Protein AF-A0A127T262-F1 (afdb_monomer)

Radius of gyration: 15.46 Å; Cα contacts (8 Å, |Δi|>4): 126; chains: 1; bounding box: 34×27×36 Å

pLDDT: mean 92.09, std 7.57, range [58.72, 98.25]

Mean predicted aligned error: 4.13 Å

Foldseek 3Di:
DQQVVLQVCLVVLLVPVLNVPCSPVLSVLSSLLSVLCVVVLVVQCVVVVDNVSSVVVVVVLVVCQCVFVVPDDDDHSQDIGCSHPVVSVVSVVVVVVVQCCCVPPVVVNVVPDDPPPD

Structure (mmCIF, N/CA/C/O backbone):
data_AF-A0A127T262-F1
#
_entry.id   AF-A0A127T262-F1
#
loop_
_atom_site.group_PDB
_atom_site.id
_atom_site.type_symbol
_atom_site.label_atom_id
_atom_site.label_alt_id
_atom_site.label_comp_id
_atom_site.label_asym_id
_atom_site.label_entity_id
_atom_site.label_seq_id
_atom_site.pdbx_PDB_ins_code
_atom_site.Cartn_x
_atom_site.Cartn_y
_atom_site.Cartn_z
_atom_site.occupancy
_atom_site.B_iso_or_equiv
_atom_site.auth_seq_id
_atom_site.auth_comp_id
_atom_site.auth_asym_id
_atom_site.auth_atom_id
_atom_site.pdbx_PDB_model_num
ATOM 1 N N . THR A 1 1 ? -7.237 9.835 2.468 1.00 82.94 1 THR A N 1
ATOM 2 C CA . THR A 1 1 ? -5.776 9.860 2.729 1.00 82.94 1 THR A CA 1
ATOM 3 C C . THR A 1 1 ? -4.969 9.166 1.643 1.00 82.94 1 THR A C 1
ATOM 5 O O . THR A 1 1 ? -4.088 9.816 1.097 1.00 82.94 1 THR A O 1
ATOM 8 N N . GLY A 1 2 ? -5.282 7.921 1.258 1.00 93.75 2 GLY A N 1
ATOM 9 C CA . GLY A 1 2 ? -4.466 7.156 0.296 1.00 93.75 2 GLY A CA 1
ATOM 10 C C . GLY A 1 2 ? -4.200 7.816 -1.059 1.00 93.75 2 GLY A C 1
ATOM 11 O O . GLY A 1 2 ? -3.066 7.804 -1.515 1.00 93.75 2 GLY A O 1
ATOM 12 N N . PHE A 1 3 ? -5.195 8.467 -1.668 1.00 96.81 3 PHE A N 1
ATOM 13 C CA . PHE A 1 3 ? -5.012 9.162 -2.951 1.00 96.81 3 PHE A CA 1
ATOM 14 C C . PHE A 1 3 ? -3.956 10.280 -2.886 1.00 96.81 3 PHE A C 1
ATOM 16 O O . PHE A 1 3 ? -3.056 10.334 -3.717 1.00 96.81 3 PHE A O 1
ATOM 23 N N . ILE A 1 4 ? -4.031 11.137 -1.860 1.00 97.06 4 ILE A N 1
ATOM 24 C CA . ILE A 1 4 ? -3.078 12.242 -1.657 1.00 97.06 4 ILE A CA 1
ATOM 25 C C . ILE A 1 4 ? -1.671 11.686 -1.423 1.00 97.06 4 ILE A C 1
ATOM 27 O O . ILE A 1 4 ? -0.704 12.187 -1.990 1.00 97.06 4 ILE A O 1
ATOM 31 N N . TRP A 1 5 ? -1.560 10.622 -0.624 1.00 96.00 5 TRP A N 1
ATOM 32 C CA . TRP A 1 5 ? -0.284 9.952 -0.388 1.00 96.00 5 TRP A CA 1
ATOM 33 C C . TRP A 1 5 ? 0.286 9.333 -1.671 1.00 96.00 5 TRP A C 1
ATOM 35 O O . TRP A 1 5 ? 1.476 9.456 -1.939 1.00 96.00 5 TRP A O 1
ATOM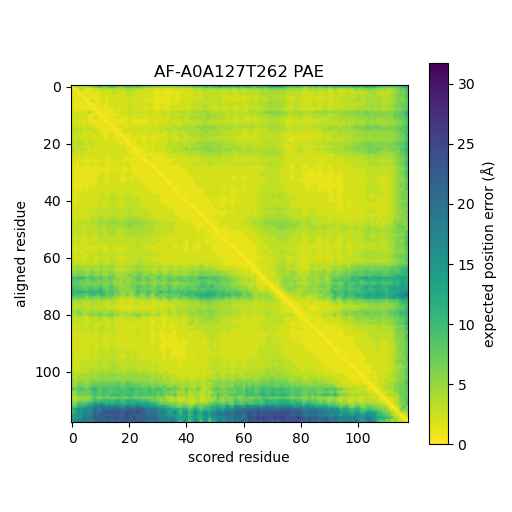 45 N N . GLY A 1 6 ? -0.565 8.751 -2.512 1.00 95.50 6 GLY A N 1
ATOM 46 C CA . GLY A 1 6 ? -0.204 8.266 -3.841 1.00 95.50 6 GLY A CA 1
ATOM 47 C C . GLY A 1 6 ? 0.409 9.348 -4.724 1.00 95.50 6 GLY A C 1
ATOM 48 O O . GLY A 1 6 ? 1.533 9.201 -5.199 1.00 95.50 6 GLY A O 1
ATOM 49 N N . LEU A 1 7 ? -0.294 10.475 -4.863 1.00 96.19 7 LEU A N 1
ATOM 50 C CA . LEU A 1 7 ? 0.179 11.617 -5.648 1.00 96.19 7 LEU A CA 1
ATOM 51 C C . LEU A 1 7 ? 1.472 12.227 -5.101 1.00 96.19 7 LEU A C 1
ATOM 53 O O . LEU A 1 7 ? 2.290 12.700 -5.883 1.00 96.19 7 LEU A O 1
ATOM 57 N N . TRP A 1 8 ? 1.699 12.188 -3.786 1.00 97.44 8 TRP A N 1
ATOM 58 C CA . TRP A 1 8 ? 2.945 12.674 -3.186 1.00 97.44 8 TRP A CA 1
ATOM 59 C C . TRP A 1 8 ? 4.188 11.939 -3.718 1.00 97.44 8 TRP A C 1
ATOM 61 O O . TRP A 1 8 ? 5.255 12.540 -3.823 1.00 97.44 8 TRP A O 1
ATOM 71 N N . HIS A 1 9 ? 4.057 10.676 -4.133 1.00 95.75 9 HIS A N 1
ATOM 72 C CA . HIS A 1 9 ? 5.175 9.920 -4.704 1.00 95.75 9 HIS A CA 1
ATOM 73 C C . HIS A 1 9 ? 5.527 10.331 -6.137 1.00 95.75 9 HIS A C 1
ATOM 75 O O . HIS A 1 9 ? 6.607 9.974 -6.605 1.00 95.75 9 HIS A O 1
ATOM 81 N N . PHE A 1 10 ? 4.658 11.075 -6.831 1.00 95.25 10 PHE A N 1
ATOM 82 C CA . PHE A 1 10 ? 4.798 11.423 -8.249 1.00 95.25 10 PHE A CA 1
ATOM 83 C C . PHE A 1 10 ? 6.225 11.822 -8.672 1.00 95.25 10 PHE A C 1
ATOM 85 O O . PHE A 1 10 ? 6.725 11.213 -9.620 1.00 95.25 10 PHE A O 1
ATOM 92 N N . PRO A 1 11 ? 6.935 12.744 -7.982 1.00 96.19 11 PRO A N 1
ATOM 93 C CA . PRO A 1 11 ? 8.279 13.144 -8.399 1.00 96.19 11 PRO A CA 1
ATOM 94 C C . PRO A 1 11 ? 9.287 11.990 -8.368 1.00 96.19 11 PRO A C 1
ATOM 96 O O . PRO A 1 11 ? 10.095 11.852 -9.282 1.00 96.19 11 PRO A O 1
ATOM 99 N N . LEU A 1 12 ? 9.221 11.143 -7.335 1.00 96.38 12 LEU A N 1
ATOM 100 C CA . LEU A 1 12 ? 10.120 9.998 -7.179 1.00 96.38 12 LEU A CA 1
ATOM 101 C C . LEU A 1 12 ? 9.814 8.902 -8.201 1.00 96.38 12 LEU A C 1
ATOM 103 O O . LEU A 1 12 ? 10.730 8.302 -8.759 1.00 96.38 12 LEU A O 1
ATOM 107 N N . ILE A 1 13 ? 8.534 8.652 -8.476 1.00 96.62 13 ILE A N 1
ATOM 108 C CA . ILE A 1 13 ? 8.146 7.652 -9.472 1.00 96.62 13 ILE A CA 1
ATOM 109 C C . ILE A 1 13 ? 8.615 8.066 -10.873 1.00 96.62 13 ILE A C 1
ATOM 111 O O . ILE A 1 13 ? 9.134 7.233 -11.614 1.00 96.62 13 ILE A O 1
ATOM 115 N N . LEU A 1 14 ? 8.522 9.356 -11.216 1.00 95.75 14 LEU A N 1
ATOM 116 C CA . LEU A 1 14 ? 8.979 9.853 -12.516 1.00 95.75 14 LEU A CA 1
ATOM 117 C C . LEU A 1 14 ? 10.488 9.703 -12.744 1.00 95.75 14 LEU A C 1
ATOM 119 O O . LEU A 1 14 ? 10.903 9.534 -13.887 1.00 95.75 14 LEU A O 1
ATOM 123 N N . ILE A 1 15 ? 11.299 9.725 -11.683 1.00 96.50 15 ILE A N 1
ATOM 124 C CA . ILE A 1 15 ? 12.745 9.453 -11.769 1.00 96.50 15 ILE A CA 1
ATOM 125 C C . ILE A 1 15 ? 13.080 7.953 -11.665 1.00 96.50 15 ILE A C 1
ATOM 127 O O . ILE A 1 15 ? 14.246 7.589 -11.536 1.00 96.50 15 ILE A O 1
ATOM 131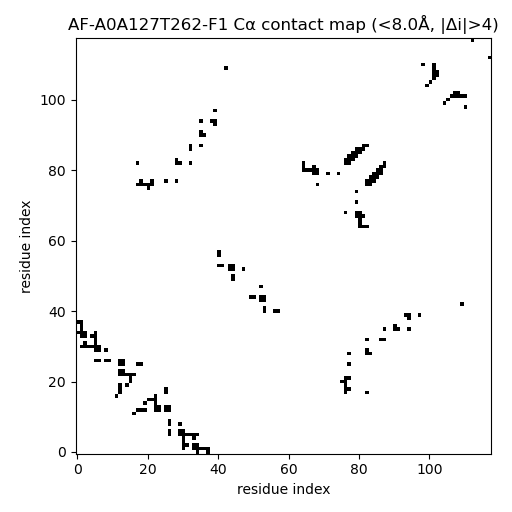 N N . GLY A 1 16 ? 12.069 7.079 -11.726 1.00 92.44 16 GLY A N 1
ATOM 132 C CA . GLY A 1 16 ? 12.225 5.627 -11.804 1.00 92.44 16 GLY A CA 1
ATOM 133 C C . GLY A 1 16 ? 12.153 4.886 -10.467 1.00 92.44 16 GLY A C 1
ATOM 134 O O . GLY A 1 16 ? 12.455 3.695 -10.418 1.00 92.44 16 GLY A O 1
ATOM 135 N N . HIS A 1 17 ? 11.749 5.540 -9.374 1.00 92.00 17 HIS A N 1
ATOM 136 C CA . HIS A 1 17 ? 11.511 4.837 -8.113 1.00 92.00 17 HIS A CA 1
ATOM 137 C C . HIS A 1 17 ? 10.297 3.900 -8.241 1.00 92.00 17 HIS A C 1
ATOM 139 O O . HIS A 1 17 ? 9.241 4.323 -8.705 1.00 92.00 17 HIS A O 1
ATOM 145 N N . ASN A 1 18 ? 10.437 2.634 -7.832 1.00 92.38 18 ASN A N 1
ATOM 146 C CA . ASN A 1 18 ? 9.466 1.529 -7.974 1.00 92.38 18 ASN A CA 1
ATOM 147 C C . ASN A 1 18 ? 9.057 1.141 -9.409 1.00 92.38 18 ASN A C 1
ATOM 149 O O . ASN A 1 18 ? 8.809 -0.038 -9.640 1.00 92.38 18 ASN A O 1
ATOM 153 N N . TYR A 1 19 ? 9.024 2.078 -10.361 1.00 94.50 19 TYR A N 1
ATOM 154 C CA . TYR A 1 19 ? 8.628 1.838 -11.754 1.00 94.50 19 TYR A CA 1
ATOM 155 C C . TYR A 1 19 ? 9.670 2.363 -12.758 1.00 94.50 19 TYR A C 1
ATOM 157 O O . TYR A 1 19 ? 9.374 3.275 -13.536 1.00 94.50 19 TYR A O 1
ATOM 165 N N . PRO A 1 20 ? 10.908 1.835 -12.748 1.00 93.31 20 PRO A N 1
ATOM 166 C CA . PRO A 1 20 ? 11.966 2.300 -13.644 1.00 93.31 20 PRO A CA 1
ATOM 167 C C . PRO A 1 20 ? 11.663 2.059 -15.131 1.00 93.31 20 PRO A C 1
ATOM 169 O O . PRO A 1 20 ? 12.173 2.788 -15.978 1.00 93.31 20 PRO A O 1
ATOM 172 N N . GLN A 1 21 ? 10.844 1.059 -15.468 1.00 93.25 21 GLN A N 1
ATOM 173 C CA . GLN A 1 21 ? 10.472 0.731 -16.847 1.00 93.25 21 GLN A CA 1
ATOM 174 C C . GLN A 1 21 ? 9.240 1.523 -17.308 1.00 93.25 21 GLN A C 1
ATOM 176 O O . GLN A 1 21 ? 9.094 1.793 -18.499 1.00 93.25 21 GLN A O 1
ATOM 181 N N . HIS A 1 22 ? 8.366 1.925 -16.377 1.00 95.31 22 HIS A N 1
ATOM 182 C CA . HIS A 1 22 ? 7.096 2.593 -16.682 1.00 95.31 22 HIS A CA 1
ATOM 183 C C . HIS A 1 22 ? 6.822 3.806 -15.768 1.00 95.31 22 HIS A C 1
ATOM 185 O O . HIS A 1 22 ? 5.818 3.819 -15.054 1.00 95.31 22 HIS A O 1
ATOM 191 N N . PRO A 1 23 ? 7.649 4.867 -15.797 1.00 93.81 23 PRO A N 1
ATOM 192 C CA . PRO A 1 23 ? 7.573 5.972 -14.835 1.00 93.81 23 PRO A CA 1
ATOM 193 C C . PRO A 1 23 ? 6.252 6.757 -14.883 1.00 93.81 23 PRO A C 1
ATOM 195 O O . PRO A 1 23 ? 5.741 7.161 -13.845 1.00 93.81 23 PRO A O 1
ATOM 198 N N . ILE A 1 24 ? 5.647 6.949 -16.062 1.00 95.06 24 ILE A N 1
ATOM 199 C CA . ILE A 1 24 ? 4.373 7.686 -16.187 1.00 95.06 24 ILE A CA 1
ATOM 200 C C . ILE A 1 24 ? 3.207 6.840 -15.654 1.00 95.06 24 ILE A C 1
ATOM 202 O O . ILE A 1 24 ? 2.462 7.281 -14.780 1.00 95.06 24 ILE A O 1
ATOM 206 N N . THR A 1 25 ? 3.067 5.602 -16.137 1.00 95.62 25 THR A N 1
ATOM 207 C CA . THR A 1 25 ? 2.021 4.666 -15.683 1.00 95.62 25 THR A CA 1
ATOM 208 C C . THR A 1 25 ? 2.178 4.316 -14.201 1.00 95.62 25 THR A C 1
ATOM 210 O O . THR A 1 25 ? 1.188 4.161 -13.483 1.00 95.62 25 THR A O 1
ATOM 213 N N . GLY A 1 26 ? 3.422 4.265 -13.722 1.00 95.56 26 GLY A N 1
ATOM 214 C CA . GLY A 1 26 ? 3.785 4.006 -12.335 1.00 95.56 26 GLY A CA 1
ATOM 215 C C . GLY A 1 26 ? 3.157 4.984 -11.347 1.00 95.56 26 GLY A C 1
ATOM 216 O O . GLY A 1 26 ? 2.833 4.595 -10.230 1.00 95.56 26 GLY A O 1
ATOM 217 N N . VAL A 1 27 ? 2.907 6.235 -11.746 1.00 97.00 27 VAL A N 1
ATOM 218 C CA . VAL A 1 27 ? 2.226 7.227 -10.893 1.00 97.00 27 VAL A CA 1
ATOM 219 C C . VAL A 1 27 ? 0.809 6.762 -10.555 1.00 97.00 27 VAL A C 1
ATOM 221 O O . VAL A 1 27 ? 0.392 6.788 -9.393 1.00 97.00 27 VAL A O 1
ATOM 224 N N . GLY A 1 28 ? 0.069 6.312 -11.571 1.00 97.12 28 GLY A N 1
ATOM 225 C CA . GLY A 1 28 ? -1.285 5.789 -11.397 1.00 97.12 28 GLY A CA 1
ATOM 226 C C . GLY A 1 28 ? -1.281 4.517 -10.556 1.00 97.12 28 GLY A C 1
ATOM 227 O O . GLY A 1 28 ? -2.055 4.399 -9.608 1.00 97.12 28 GLY A O 1
ATOM 228 N N . MET A 1 29 ? -0.345 3.614 -10.843 1.00 97.00 29 MET A N 1
ATOM 229 C CA . MET A 1 29 ? -0.164 2.374 -10.088 1.00 97.00 29 MET A CA 1
ATOM 230 C C . MET A 1 29 ? 0.145 2.644 -8.611 1.00 97.00 29 MET A C 1
ATOM 232 O O . MET A 1 29 ? -0.551 2.135 -7.736 1.00 97.00 29 MET A O 1
ATOM 236 N N . MET A 1 30 ? 1.112 3.513 -8.311 1.00 97.06 30 MET A N 1
ATOM 237 C CA . MET A 1 30 ? 1.442 3.892 -6.935 1.00 97.06 30 MET A CA 1
ATOM 238 C C . MET A 1 30 ? 0.243 4.509 -6.217 1.00 97.06 30 MET A C 1
ATOM 240 O O . MET A 1 30 ? 0.000 4.232 -5.045 1.00 97.06 30 MET A O 1
ATOM 244 N N . THR A 1 31 ? -0.552 5.307 -6.929 1.00 97.81 31 THR A N 1
ATOM 245 C CA . THR A 1 31 ? -1.758 5.909 -6.361 1.00 97.81 31 THR A CA 1
ATOM 246 C C . THR A 1 31 ? -2.793 4.857 -5.979 1.00 97.81 31 THR A C 1
ATOM 248 O O . THR A 1 31 ? -3.314 4.893 -4.863 1.00 97.81 31 THR A O 1
ATOM 251 N N . ILE A 1 32 ? -3.052 3.885 -6.855 1.00 97.69 32 ILE A N 1
ATOM 252 C CA . ILE A 1 32 ? -3.957 2.763 -6.569 1.00 97.69 32 ILE A CA 1
ATOM 253 C C . ILE A 1 32 ? -3.426 1.935 -5.395 1.00 97.69 32 ILE A C 1
ATOM 255 O O . ILE A 1 32 ? -4.180 1.626 -4.473 1.00 97.69 32 ILE A O 1
ATOM 259 N N . TRP A 1 33 ? -2.126 1.641 -5.378 1.00 97.31 33 TRP A N 1
ATOM 260 C CA . TRP A 1 33 ? -1.485 0.916 -4.285 1.00 97.31 33 TRP A CA 1
ATOM 261 C C . TRP A 1 33 ? -1.659 1.623 -2.935 1.00 97.31 33 TRP A C 1
ATOM 263 O O . TRP A 1 33 ? -2.105 1.010 -1.967 1.00 97.31 33 TRP A O 1
ATOM 273 N N . CYS A 1 34 ? -1.397 2.933 -2.873 1.00 97.38 34 CYS A N 1
ATOM 274 C CA . CYS A 1 34 ? -1.593 3.735 -1.665 1.00 97.38 34 CYS A CA 1
ATOM 275 C C . CYS A 1 34 ? -3.062 3.763 -1.216 1.00 97.38 34 CYS A C 1
ATOM 277 O O . CYS A 1 34 ? -3.333 3.737 -0.012 1.00 97.38 34 CYS A O 1
ATOM 279 N N . ILE A 1 35 ? -4.017 3.803 -2.154 1.00 97.88 35 ILE A N 1
ATOM 280 C CA . ILE A 1 35 ? -5.453 3.705 -1.846 1.00 97.88 35 ILE A CA 1
ATOM 281 C C . ILE A 1 35 ? -5.775 2.352 -1.213 1.00 97.88 35 ILE A C 1
ATOM 283 O O . ILE A 1 35 ? -6.451 2.327 -0.190 1.00 97.88 35 ILE A O 1
ATOM 287 N N . LEU A 1 36 ? -5.269 1.253 -1.775 1.00 97.44 36 LEU A N 1
ATOM 288 C CA . LEU A 1 36 ? -5.514 -0.097 -1.263 1.00 97.44 36 LEU A CA 1
ATOM 289 C C . LEU A 1 36 ? -4.834 -0.349 0.088 1.00 97.44 36 LEU A C 1
ATOM 291 O O . LEU A 1 36 ? -5.387 -1.049 0.931 1.00 97.44 36 LEU A O 1
ATOM 295 N N . LEU A 1 37 ? -3.651 0.216 0.323 1.00 96.88 37 LEU A N 1
ATOM 296 C CA . LEU A 1 37 ? -2.916 0.003 1.569 1.00 96.88 37 LEU A CA 1
ATOM 297 C C . LEU A 1 37 ? -3.484 0.812 2.747 1.00 96.88 37 LEU A C 1
ATOM 299 O O . LEU A 1 37 ? -3.435 0.368 3.895 1.00 96.88 37 LEU A O 1
ATOM 303 N N . SER A 1 38 ? -4.025 2.002 2.475 1.00 96.00 38 SER A N 1
ATOM 304 C CA . SER A 1 38 ? -4.444 2.945 3.519 1.00 96.00 38 SER A CA 1
ATOM 305 C C . SER A 1 38 ? -5.449 2.374 4.532 1.00 96.00 38 SER A C 1
ATOM 307 O O . SER A 1 38 ? -5.214 2.564 5.725 1.00 96.00 38 SER A O 1
ATOM 309 N N . PRO A 1 39 ? -6.525 1.659 4.140 1.00 94.94 39 PRO A N 1
ATOM 310 C CA . PRO A 1 39 ? -7.485 1.130 5.104 1.00 94.94 39 PRO A CA 1
ATOM 311 C C . PRO A 1 39 ? -6.865 0.105 6.055 1.00 94.94 39 PRO A C 1
ATOM 313 O O . PRO A 1 39 ? -7.216 0.086 7.230 1.00 94.94 39 PRO A O 1
ATOM 316 N N . VAL A 1 40 ? -5.901 -0.697 5.589 1.00 95.44 40 VAL A N 1
ATOM 317 C CA . VAL A 1 40 ? -5.187 -1.670 6.433 1.00 95.44 40 VAL A CA 1
ATOM 318 C C . VAL A 1 40 ? -4.392 -0.948 7.520 1.00 95.44 40 VAL A C 1
ATOM 320 O O . VAL A 1 40 ? -4.511 -1.283 8.699 1.00 95.44 40 VAL A O 1
ATOM 323 N N . ILE A 1 41 ? -3.638 0.092 7.143 1.00 95.69 41 ILE A N 1
ATOM 324 C CA . ILE A 1 41 ? -2.890 0.928 8.093 1.00 95.69 41 ILE A CA 1
ATOM 325 C C . ILE A 1 41 ? -3.849 1.584 9.092 1.00 95.69 41 ILE A C 1
ATOM 327 O O . ILE A 1 41 ? -3.631 1.505 10.301 1.00 95.69 41 ILE A O 1
ATOM 331 N N . THR A 1 42 ? -4.925 2.204 8.604 1.00 94.06 42 THR A N 1
ATOM 332 C CA . THR A 1 42 ? -5.926 2.865 9.449 1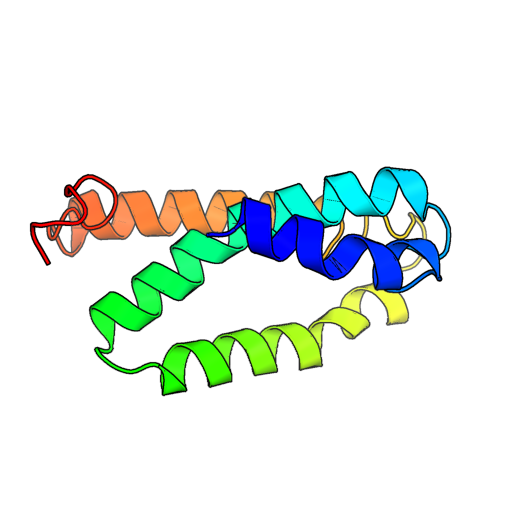.00 94.06 42 THR A CA 1
ATOM 333 C C . THR A 1 42 ? -6.565 1.888 10.432 1.00 94.06 42 THR A C 1
ATOM 335 O O . THR A 1 42 ? -6.648 2.191 11.620 1.00 94.06 42 THR A O 1
ATOM 338 N N . TYR A 1 43 ? -6.950 0.697 9.975 1.00 94.06 43 TYR A N 1
ATOM 339 C CA . TYR A 1 43 ? -7.548 -0.334 10.816 1.00 94.06 43 TYR A CA 1
ATOM 340 C C . TYR A 1 43 ? -6.609 -0.763 11.952 1.00 94.06 43 TYR A C 1
ATOM 342 O O . TYR A 1 43 ? -7.022 -0.827 13.111 1.00 94.06 43 TYR A O 1
ATOM 350 N N . ILE A 1 44 ? -5.324 -0.986 11.650 1.00 94.50 44 ILE A N 1
ATOM 351 C CA . ILE A 1 44 ? -4.313 -1.351 12.653 1.00 94.50 44 ILE A CA 1
ATOM 352 C C . ILE A 1 44 ? -4.142 -0.234 13.694 1.00 94.50 44 ILE A C 1
ATOM 354 O O . ILE A 1 44 ? -4.054 -0.522 14.890 1.00 94.50 44 ILE A O 1
ATOM 358 N N . VAL A 1 45 ? -4.147 1.036 13.280 1.00 94.94 45 VAL A N 1
ATOM 359 C CA . VAL A 1 45 ? -4.049 2.178 14.208 1.00 94.94 45 VAL A CA 1
ATOM 360 C C . VAL A 1 45 ? -5.286 2.291 15.090 1.00 94.94 45 VAL A C 1
ATOM 362 O O . VAL A 1 45 ? -5.134 2.447 16.298 1.00 94.94 45 VAL A O 1
ATOM 365 N N . ILE A 1 46 ? -6.493 2.166 14.530 1.00 93.44 46 ILE A N 1
ATOM 366 C CA . ILE A 1 46 ? -7.745 2.221 15.304 1.00 93.44 46 ILE A CA 1
ATOM 367 C C . ILE A 1 46 ? -7.757 1.118 16.368 1.00 93.44 46 ILE A C 1
ATOM 369 O O . ILE A 1 46 ? -8.037 1.380 17.537 1.00 93.44 46 ILE A O 1
ATOM 373 N N . LYS A 1 47 ? -7.380 -0.107 15.988 1.00 92.06 47 LYS A N 1
ATOM 374 C CA . LYS A 1 47 ? -7.341 -1.258 16.898 1.00 92.06 47 LYS A CA 1
ATOM 375 C C . LYS A 1 47 ? -6.277 -1.141 17.984 1.00 92.06 47 LYS A C 1
ATOM 377 O O . LYS A 1 47 ? -6.537 -1.467 19.138 1.00 92.06 47 LYS A O 1
ATOM 382 N N . SER A 1 48 ? -5.077 -0.707 17.616 1.00 94.88 48 SER A N 1
ATOM 383 C CA . SER A 1 48 ? -3.946 -0.607 18.545 1.00 94.88 48 SER A CA 1
ATOM 384 C C . SER A 1 48 ? -3.933 0.680 19.365 1.00 94.88 48 SER A C 1
ATOM 386 O O . SER A 1 48 ? -3.194 0.765 20.344 1.00 94.88 48 SER A O 1
ATOM 388 N N . LYS A 1 49 ? -4.695 1.696 18.941 1.00 94.94 49 LYS A N 1
ATOM 389 C CA . LYS A 1 49 ? -4.659 3.070 19.459 1.00 94.94 49 LYS A CA 1
ATOM 390 C C . LYS A 1 49 ? -3.246 3.672 19.472 1.00 94.94 49 LYS A C 1
ATOM 392 O O . LYS A 1 49 ? -2.932 4.511 20.311 1.00 94.94 49 LYS A O 1
ATOM 397 N N . SER A 1 50 ? -2.373 3.234 18.560 1.00 95.44 50 SER A N 1
ATOM 398 C CA . SER A 1 50 ? -0.971 3.652 18.519 1.00 95.44 50 SER A CA 1
ATOM 399 C C . SER A 1 50 ? -0.454 3.790 17.094 1.00 95.44 50 SER A C 1
ATOM 401 O O . SER A 1 50 ? -0.511 2.857 16.297 1.00 95.44 50 SER A O 1
ATOM 403 N N . VAL A 1 51 ? 0.148 4.941 16.797 1.00 96.31 51 VAL A N 1
ATOM 404 C CA . VAL A 1 51 ? 0.804 5.216 15.508 1.00 96.31 51 VAL A CA 1
ATOM 405 C C . VAL A 1 51 ? 2.088 4.405 15.300 1.00 96.31 51 VAL A C 1
ATOM 407 O O . VAL A 1 51 ? 2.519 4.216 14.164 1.00 96.31 51 VAL A O 1
ATOM 410 N N . ILE A 1 52 ? 2.685 3.877 16.376 1.00 97.69 52 ILE A N 1
ATOM 411 C CA . ILE A 1 52 ? 3.900 3.051 16.295 1.00 97.69 52 ILE A CA 1
ATOM 412 C C . ILE A 1 52 ? 3.613 1.766 15.512 1.00 97.69 52 ILE A C 1
ATOM 414 O O . ILE A 1 52 ? 4.451 1.316 14.735 1.00 97.69 52 ILE A O 1
ATOM 418 N N . THR A 1 53 ? 2.412 1.200 15.651 1.00 95.94 53 THR A N 1
ATOM 419 C CA . THR A 1 53 ? 2.034 -0.016 14.917 1.00 95.94 53 THR A CA 1
ATOM 420 C C . THR A 1 53 ? 1.961 0.218 13.409 1.00 95.94 53 THR A C 1
ATOM 422 O O . THR A 1 53 ? 2.445 -0.616 12.646 1.00 95.94 53 THR A O 1
ATOM 425 N N . ALA A 1 54 ? 1.457 1.377 12.972 1.00 95.62 54 ALA A N 1
ATOM 426 C CA . ALA A 1 54 ? 1.499 1.781 11.569 1.00 95.62 54 ALA A CA 1
ATOM 427 C C . ALA A 1 54 ? 2.934 1.950 11.066 1.00 95.62 54 ALA A C 1
ATOM 429 O O . ALA A 1 54 ? 3.247 1.489 9.971 1.00 95.62 54 ALA A O 1
ATOM 430 N N . ALA A 1 55 ? 3.807 2.576 11.862 1.00 96.56 55 ALA A N 1
ATOM 431 C CA . ALA A 1 55 ? 5.209 2.761 11.496 1.00 96.56 55 ALA A CA 1
ATOM 432 C C . ALA A 1 55 ? 5.938 1.419 11.330 1.00 96.56 55 ALA A C 1
ATOM 434 O O . ALA A 1 55 ? 6.642 1.232 10.339 1.00 96.56 55 ALA A O 1
ATOM 435 N N . ILE A 1 56 ? 5.723 0.470 12.250 1.00 97.50 56 ILE A N 1
ATOM 436 C CA . ILE A 1 56 ? 6.283 -0.885 12.157 1.00 97.50 56 ILE A CA 1
ATOM 437 C C . ILE A 1 56 ? 5.749 -1.587 10.909 1.00 97.50 56 ILE A C 1
ATOM 439 O O . ILE A 1 56 ? 6.539 -2.051 10.095 1.00 97.50 56 ILE A O 1
ATOM 443 N N . TYR A 1 57 ? 4.428 -1.617 10.715 1.00 95.81 57 TYR A N 1
ATOM 444 C CA . TYR A 1 57 ? 3.810 -2.284 9.567 1.00 95.81 57 TYR A CA 1
ATOM 445 C C . TYR A 1 57 ? 4.306 -1.719 8.227 1.00 95.81 57 TYR A C 1
ATOM 447 O O . TYR A 1 57 ? 4.730 -2.472 7.348 1.00 95.81 57 TYR A O 1
ATOM 455 N N . HIS A 1 58 ? 4.317 -0.392 8.085 1.00 95.75 58 HIS A N 1
ATOM 456 C CA . HIS A 1 58 ? 4.798 0.271 6.876 1.00 95.75 58 HIS A CA 1
ATOM 457 C C . HIS A 1 58 ? 6.309 0.069 6.668 1.00 95.75 58 HIS A C 1
ATOM 459 O O . HIS A 1 58 ? 6.746 -0.216 5.555 1.00 95.75 58 HIS A O 1
ATOM 465 N N . GLY A 1 59 ? 7.109 0.141 7.737 1.00 96.31 59 GLY A N 1
ATOM 466 C CA . GLY A 1 59 ? 8.546 -0.131 7.686 1.00 96.31 59 GLY A CA 1
ATOM 467 C C . GLY A 1 59 ? 8.858 -1.566 7.258 1.00 96.31 59 GLY A C 1
ATOM 468 O O . GLY A 1 59 ? 9.716 -1.778 6.402 1.00 96.31 59 GLY A O 1
ATOM 469 N N . THR A 1 60 ? 8.123 -2.549 7.786 1.00 95.56 60 THR A N 1
ATOM 470 C CA . THR A 1 60 ? 8.245 -3.955 7.381 1.00 95.56 60 THR A CA 1
ATOM 471 C C . THR A 1 60 ? 7.903 -4.141 5.908 1.00 95.56 60 THR A C 1
ATOM 473 O O . THR A 1 60 ? 8.665 -4.800 5.204 1.00 95.56 60 THR A O 1
ATOM 476 N N . LEU A 1 61 ? 6.813 -3.535 5.419 1.00 94.62 61 LEU A N 1
ATOM 477 C CA . LEU A 1 61 ? 6.454 -3.588 3.999 1.00 94.62 61 LEU A CA 1
ATOM 478 C C . LEU A 1 61 ? 7.576 -3.058 3.104 1.00 94.62 61 LEU A C 1
ATOM 480 O O . LEU A 1 61 ? 7.933 -3.716 2.129 1.00 94.62 61 LEU A O 1
ATOM 484 N N . ASN A 1 62 ? 8.177 -1.923 3.462 1.00 93.62 62 ASN A N 1
ATOM 485 C CA . ASN A 1 62 ? 9.273 -1.344 2.686 1.00 93.62 62 ASN A CA 1
ATOM 486 C C . ASN A 1 62 ? 10.528 -2.227 2.711 1.00 93.62 62 ASN A C 1
ATOM 488 O O . ASN A 1 62 ? 11.18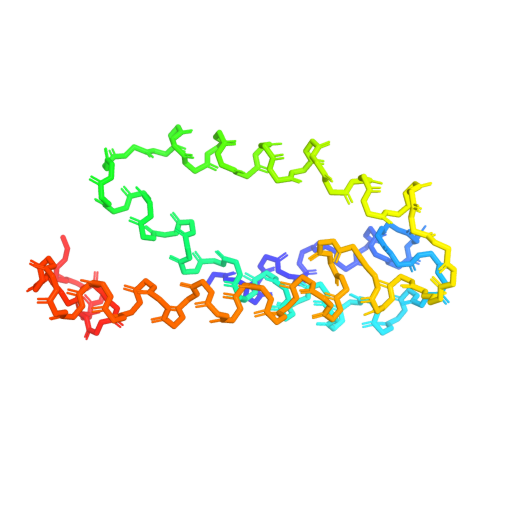4 -2.380 1.683 1.00 93.62 62 ASN A O 1
ATOM 492 N N . ALA A 1 63 ? 10.836 -2.857 3.849 1.00 93.00 63 ALA A N 1
ATOM 493 C CA . ALA A 1 63 ? 11.977 -3.763 3.972 1.00 93.00 63 ALA A CA 1
ATOM 494 C C . ALA A 1 63 ? 11.852 -5.001 3.066 1.00 93.00 63 ALA A C 1
ATO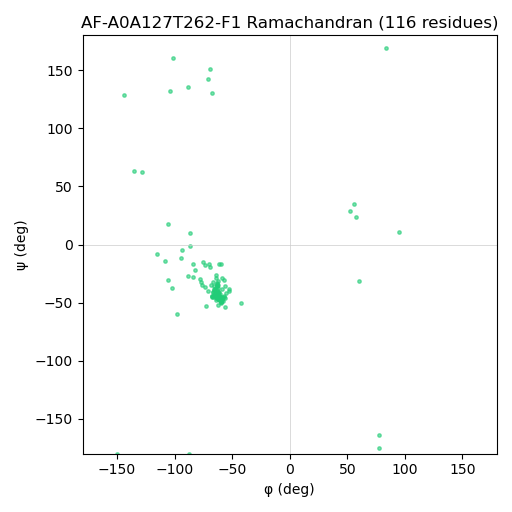M 496 O O . ALA A 1 63 ? 12.852 -5.472 2.527 1.00 93.00 63 ALA A O 1
ATOM 497 N N . ILE A 1 64 ? 10.633 -5.517 2.871 1.00 90.94 64 ILE A N 1
ATOM 498 C CA . ILE A 1 64 ? 10.389 -6.708 2.041 1.00 90.94 64 ILE A CA 1
ATOM 499 C C . ILE A 1 64 ? 10.018 -6.385 0.588 1.00 90.94 64 ILE A C 1
ATOM 501 O O . ILE A 1 64 ? 10.016 -7.288 -0.248 1.00 90.94 64 ILE A O 1
ATOM 505 N N . ALA A 1 65 ? 9.724 -5.122 0.258 1.00 89.00 65 ALA A N 1
ATOM 506 C CA . ALA A 1 65 ? 9.234 -4.722 -1.064 1.00 89.00 65 ALA A CA 1
ATOM 507 C C . ALA A 1 65 ? 10.174 -5.131 -2.211 1.00 89.00 65 ALA A C 1
ATOM 509 O O . ALA A 1 65 ? 9.710 -5.541 -3.277 1.00 89.00 65 ALA A O 1
ATOM 510 N N . GLY A 1 66 ? 11.489 -5.090 -1.971 1.00 84.88 66 GLY A N 1
ATOM 511 C CA . GLY A 1 66 ? 12.506 -5.454 -2.958 1.00 84.88 66 GLY A CA 1
ATOM 512 C C . GLY A 1 66 ? 12.638 -6.956 -3.230 1.00 84.88 66 GLY A C 1
ATOM 513 O O . GLY A 1 66 ? 13.178 -7.332 -4.267 1.00 84.88 66 GLY A O 1
ATOM 514 N N . ILE A 1 67 ? 12.126 -7.831 -2.354 1.00 87.12 67 ILE A N 1
ATOM 515 C CA . ILE A 1 67 ? 12.307 -9.289 -2.486 1.00 87.12 67 ILE A CA 1
ATOM 516 C C . ILE A 1 67 ? 11.674 -9.796 -3.787 1.00 87.12 67 ILE A C 1
ATOM 518 O O . ILE A 1 67 ? 12.305 -10.537 -4.536 1.00 87.12 67 ILE A O 1
ATOM 522 N N . GLY A 1 68 ? 10.453 -9.356 -4.101 1.00 79.62 68 GLY A N 1
ATOM 523 C CA . GLY A 1 68 ? 9.772 -9.776 -5.329 1.00 79.62 68 GLY A CA 1
ATOM 524 C C . GLY A 1 68 ? 10.512 -9.349 -6.599 1.00 79.62 68 GLY A C 1
ATOM 525 O O . GLY A 1 68 ? 10.534 -10.094 -7.570 1.00 79.62 68 GLY A O 1
ATOM 526 N N . VAL A 1 69 ? 11.160 -8.183 -6.580 1.00 78.44 69 VAL A N 1
ATOM 527 C CA . VAL A 1 69 ? 11.928 -7.670 -7.726 1.00 78.44 69 VAL A CA 1
ATOM 528 C C . VAL A 1 69 ? 13.243 -8.432 -7.906 1.00 78.44 69 VAL A C 1
ATOM 530 O O . VAL A 1 69 ? 13.660 -8.668 -9.034 1.00 78.44 69 VAL A O 1
ATOM 533 N N . LEU A 1 70 ? 13.892 -8.831 -6.809 1.00 83.50 70 LEU A N 1
ATOM 534 C CA . LEU A 1 70 ? 15.190 -9.510 -6.850 1.00 83.50 70 LEU A CA 1
ATOM 535 C C . LEU A 1 70 ? 15.098 -10.985 -7.258 1.00 83.50 70 LEU A C 1
ATOM 537 O O . LEU A 1 70 ? 16.018 -11.490 -7.895 1.00 83.50 70 LEU A O 1
ATOM 541 N N . TYR A 1 71 ? 14.028 -11.681 -6.865 1.00 84.19 71 TYR A N 1
ATOM 542 C CA . TYR A 1 71 ? 13.960 -13.144 -6.971 1.00 84.19 71 TYR A CA 1
ATOM 543 C C . TYR A 1 71 ? 13.009 -13.673 -8.053 1.00 84.19 71 TYR A C 1
ATOM 545 O O . TYR A 1 71 ? 13.081 -14.857 -8.381 1.00 84.19 71 TYR A O 1
ATOM 553 N N . LEU A 1 72 ? 12.117 -12.848 -8.612 1.00 86.56 72 LEU A N 1
ATOM 554 C CA . LEU A 1 72 ? 11.196 -13.288 -9.665 1.00 86.56 72 LEU A CA 1
ATOM 555 C C . LEU A 1 72 ? 11.819 -13.125 -11.057 1.00 86.56 72 LEU A C 1
ATOM 557 O O . LEU A 1 72 ? 12.390 -12.088 -11.382 1.00 86.56 72 LEU A O 1
ATOM 561 N N . VAL A 1 73 ? 11.662 -14.153 -11.896 1.00 84.50 73 VAL A N 1
ATOM 562 C CA . VAL A 1 73 ? 12.105 -14.156 -13.298 1.00 84.50 73 VAL A CA 1
ATOM 563 C C . VAL A 1 73 ? 10.900 -13.968 -14.220 1.00 84.50 73 VAL A C 1
ATOM 565 O O . VAL A 1 73 ? 9.897 -14.667 -14.084 1.00 84.50 73 VAL A O 1
ATOM 568 N N . GLY A 1 74 ? 11.022 -13.057 -15.190 1.00 85.19 74 GLY A N 1
ATOM 569 C CA . GLY A 1 74 ? 9.937 -12.676 -16.103 1.00 85.19 74 GLY A CA 1
ATOM 570 C C . GLY A 1 74 ? 9.004 -11.617 -15.508 1.00 85.19 74 GLY A C 1
ATOM 571 O O . GLY A 1 74 ? 9.092 -11.306 -14.328 1.00 85.19 74 GLY A O 1
ATOM 572 N N . GLY A 1 75 ? 8.117 -11.040 -16.324 1.00 87.81 75 GLY A N 1
ATOM 573 C CA . GLY A 1 75 ? 7.271 -9.904 -15.926 1.00 87.81 75 GLY A CA 1
ATOM 574 C C . GLY A 1 75 ? 8.013 -8.559 -15.920 1.00 87.81 75 GLY A C 1
ATOM 575 O O . GLY A 1 75 ? 9.073 -8.416 -16.527 1.00 87.81 75 GLY A O 1
ATOM 576 N N . ASN A 1 76 ? 7.425 -7.556 -15.268 1.00 90.50 76 ASN A N 1
ATOM 577 C CA . ASN A 1 76 ? 7.944 -6.188 -15.159 1.00 90.50 76 ASN A CA 1
ATOM 578 C C . ASN A 1 76 ? 7.503 -5.521 -13.840 1.00 90.50 76 ASN A C 1
ATOM 580 O O . ASN A 1 76 ? 6.780 -6.115 -13.039 1.00 90.50 76 ASN A O 1
ATOM 584 N N . ASP A 1 77 ? 7.915 -4.271 -13.633 1.00 90.38 77 ASP A N 1
ATOM 585 C CA . ASP A 1 77 ? 7.568 -3.456 -12.457 1.00 90.38 77 ASP A CA 1
ATOM 586 C C . ASP A 1 77 ? 6.057 -3.175 -12.285 1.00 90.38 77 ASP A C 1
ATOM 588 O O . ASP A 1 77 ? 5.617 -2.846 -11.185 1.00 90.38 77 ASP A O 1
ATOM 592 N N . LEU A 1 78 ? 5.239 -3.358 -13.329 1.00 92.69 78 LEU A N 1
ATOM 593 C CA . LEU A 1 78 ? 3.777 -3.248 -13.248 1.00 92.69 78 LEU A CA 1
ATOM 594 C C . LEU A 1 78 ? 3.112 -4.536 -12.761 1.00 92.69 78 LEU A C 1
ATOM 596 O O . LEU A 1 78 ? 2.019 -4.500 -12.203 1.00 92.69 78 LEU A O 1
ATOM 600 N N . THR A 1 79 ? 3.725 -5.689 -13.001 1.00 92.62 79 THR A N 1
ATOM 601 C CA . THR A 1 79 ? 3.106 -7.003 -12.758 1.00 92.62 79 THR A CA 1
ATOM 602 C C . THR A 1 79 ? 3.612 -7.642 -11.472 1.00 92.62 79 THR A C 1
ATOM 604 O O . THR A 1 79 ? 2.820 -8.224 -10.725 1.00 92.62 79 THR A O 1
ATOM 607 N N . ASN A 1 80 ? 4.900 -7.469 -11.176 1.00 90.56 80 ASN A N 1
ATOM 608 C CA . ASN A 1 80 ? 5.591 -8.142 -10.086 1.00 90.56 80 ASN A CA 1
ATOM 609 C C . ASN A 1 80 ? 5.775 -7.264 -8.847 1.00 90.56 80 ASN A C 1
ATOM 611 O O . ASN A 1 80 ? 5.789 -6.037 -8.906 1.00 90.56 80 ASN A O 1
ATOM 615 N N . GLY A 1 81 ? 6.013 -7.928 -7.716 1.00 89.94 81 GLY A N 1
ATOM 616 C CA . GLY A 1 81 ? 6.367 -7.272 -6.463 1.00 89.94 81 GLY A CA 1
ATOM 617 C C . GLY A 1 81 ? 5.184 -6.636 -5.736 1.00 89.94 81 GLY A C 1
ATOM 618 O O . GLY A 1 81 ? 4.021 -6.772 -6.121 1.00 89.94 81 GLY A O 1
ATOM 619 N N . VAL A 1 82 ? 5.504 -5.950 -4.638 1.00 92.44 82 VAL A N 1
ATOM 620 C CA . VAL A 1 82 ? 4.510 -5.365 -3.723 1.00 92.44 82 VAL A CA 1
ATOM 621 C C . VAL A 1 82 ? 3.728 -4.228 -4.382 1.00 92.44 82 VAL A C 1
ATOM 623 O O . VAL A 1 82 ? 2.550 -4.057 -4.083 1.00 92.44 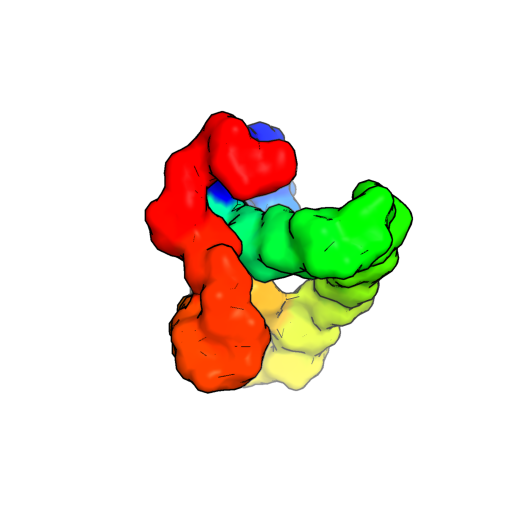82 VAL A O 1
ATOM 626 N N . THR A 1 83 ? 4.357 -3.478 -5.286 1.00 93.88 83 THR A N 1
ATOM 627 C CA . THR A 1 83 ? 3.751 -2.354 -6.013 1.00 93.88 83 THR A CA 1
ATOM 628 C C . THR A 1 83 ? 3.172 -2.751 -7.376 1.00 93.88 83 THR A C 1
ATOM 630 O O . THR A 1 83 ? 2.539 -1.929 -8.026 1.00 93.88 83 THR A O 1
ATOM 633 N N . GLY A 1 84 ? 3.344 -3.999 -7.817 1.00 93.94 84 GLY A N 1
ATOM 634 C CA . GLY A 1 84 ? 2.728 -4.508 -9.043 1.00 93.94 84 GLY A CA 1
ATOM 635 C C . GLY A 1 84 ? 1.319 -5.072 -8.828 1.00 93.94 84 GLY A C 1
ATOM 636 O O . GLY A 1 84 ? 0.809 -5.145 -7.706 1.00 93.94 84 GLY A O 1
ATOM 637 N 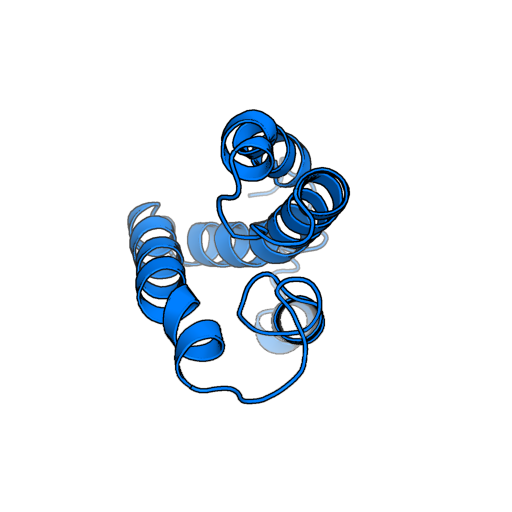N . ILE A 1 85 ? 0.704 -5.556 -9.912 1.00 95.38 85 ILE A N 1
ATOM 638 C CA . ILE A 1 85 ? -0.625 -6.195 -9.908 1.00 95.38 85 ILE A CA 1
ATOM 639 C C . ILE A 1 85 ? -0.708 -7.334 -8.880 1.00 95.38 85 ILE A C 1
ATOM 641 O O . ILE A 1 85 ? -1.725 -7.459 -8.196 1.00 95.38 85 ILE A O 1
ATOM 645 N N . ALA A 1 86 ? 0.354 -8.132 -8.712 1.00 93.06 86 ALA A N 1
ATOM 646 C CA . ALA A 1 86 ? 0.397 -9.184 -7.693 1.00 93.06 86 ALA A CA 1
ATOM 647 C C . ALA A 1 86 ? 0.161 -8.634 -6.270 1.00 93.06 86 ALA A C 1
ATOM 649 O O . ALA A 1 86 ? -0.634 -9.183 -5.496 1.00 93.06 86 ALA A O 1
ATOM 650 N N . GLY A 1 87 ? 0.797 -7.509 -5.938 1.00 94.31 87 GLY A N 1
ATOM 651 C CA . GLY A 1 87 ? 0.576 -6.803 -4.682 1.00 94.31 87 GLY A CA 1
ATOM 652 C C . GLY A 1 87 ? -0.831 -6.216 -4.569 1.00 94.31 87 GLY A C 1
ATOM 653 O O . GLY A 1 87 ? -1.424 -6.265 -3.494 1.00 94.31 87 GLY A O 1
ATOM 654 N N . PHE A 1 88 ? -1.417 -5.737 -5.670 1.00 97.06 88 PHE A N 1
ATOM 655 C CA . PHE A 1 88 ? -2.765 -5.149 -5.658 1.00 97.06 88 PHE A CA 1
ATOM 656 C C . PHE A 1 88 ? -3.822 -6.203 -5.366 1.00 97.06 88 PHE A C 1
ATOM 658 O O . PHE A 1 88 ? -4.694 -5.978 -4.530 1.00 97.06 88 PHE A O 1
ATOM 665 N N . ILE A 1 89 ? -3.714 -7.368 -6.010 1.00 97.12 89 ILE A N 1
ATOM 666 C CA . ILE A 1 89 ? -4.588 -8.514 -5.741 1.00 97.12 89 ILE A CA 1
ATOM 667 C C . ILE A 1 89 ? -4.463 -8.911 -4.269 1.00 97.12 89 ILE A C 1
ATOM 669 O O . ILE A 1 89 ? -5.472 -9.069 -3.587 1.00 97.12 89 ILE A O 1
ATOM 673 N N . THR A 1 90 ? -3.234 -8.992 -3.754 1.00 95.81 90 THR A N 1
ATOM 674 C CA . THR A 1 90 ? -2.980 -9.321 -2.345 1.00 95.81 90 THR A CA 1
ATOM 675 C C . THR A 1 90 ? -3.635 -8.310 -1.399 1.00 95.81 90 THR A C 1
ATOM 677 O O . THR A 1 90 ? -4.367 -8.703 -0.492 1.00 95.81 90 THR A O 1
ATOM 680 N N . LEU A 1 91 ? -3.439 -7.007 -1.622 1.00 96.94 91 LEU A N 1
ATOM 681 C CA . LEU A 1 91 ? -4.039 -5.961 -0.790 1.00 96.94 91 LEU A CA 1
ATOM 682 C C . LEU A 1 91 ? -5.563 -5.938 -0.899 1.00 96.94 91 LEU A C 1
ATOM 684 O O . LEU A 1 91 ? -6.235 -5.736 0.110 1.00 96.94 91 LEU A O 1
ATOM 688 N N . LEU A 1 92 ? -6.124 -6.167 -2.086 1.00 98.00 92 LEU A N 1
ATOM 689 C CA . LEU A 1 92 ? -7.570 -6.253 -2.272 1.00 98.00 92 LEU A CA 1
ATOM 690 C C . LEU A 1 92 ? -8.152 -7.409 -1.452 1.00 98.00 92 LEU A C 1
ATOM 692 O O . LEU A 1 92 ? -9.108 -7.207 -0.706 1.00 98.00 92 LEU A O 1
ATOM 696 N N . LEU A 1 93 ? -7.540 -8.594 -1.528 1.00 98.25 93 LEU A N 1
ATOM 697 C CA . LEU A 1 93 ? -7.953 -9.753 -0.738 1.00 98.25 93 LEU A CA 1
ATOM 698 C C . LEU A 1 93 ? -7.822 -9.495 0.769 1.00 98.25 93 LEU A C 1
ATOM 700 O O . LEU A 1 93 ? -8.727 -9.854 1.519 1.00 98.25 93 LEU A O 1
ATOM 704 N N . ILE A 1 94 ? -6.751 -8.829 1.215 1.00 96.88 94 ILE A N 1
ATOM 705 C CA . ILE A 1 94 ? -6.573 -8.445 2.624 1.00 96.88 94 ILE A CA 1
ATOM 706 C C . ILE A 1 94 ? -7.667 -7.474 3.073 1.00 96.88 94 ILE A C 1
ATOM 708 O O . ILE A 1 94 ? -8.245 -7.675 4.136 1.00 96.88 94 ILE A O 1
ATOM 712 N N . ASN A 1 95 ? -7.991 -6.452 2.277 1.00 97.12 95 ASN A N 1
ATOM 713 C CA . ASN A 1 95 ? -9.064 -5.512 2.609 1.00 97.12 95 ASN A CA 1
ATOM 714 C C . ASN A 1 95 ? -10.419 -6.215 2.703 1.00 97.12 95 ASN A C 1
ATOM 716 O O . ASN A 1 95 ? -11.167 -5.975 3.646 1.00 97.12 95 ASN A O 1
ATOM 720 N N . ILE A 1 96 ? -10.712 -7.120 1.766 1.00 97.19 96 ILE A N 1
ATOM 721 C CA . ILE A 1 96 ? -11.923 -7.941 1.804 1.00 97.19 96 ILE A CA 1
ATOM 722 C C . ILE A 1 96 ? -11.940 -8.791 3.081 1.00 97.19 96 ILE A C 1
ATOM 724 O O . ILE A 1 96 ? -12.930 -8.790 3.810 1.00 97.19 96 ILE A O 1
ATOM 728 N N . ALA A 1 97 ? -10.836 -9.468 3.401 1.00 96.56 97 ALA A N 1
ATOM 729 C CA . ALA A 1 97 ? -10.722 -10.273 4.612 1.00 96.56 97 ALA A CA 1
ATOM 730 C C . ALA A 1 97 ? -10.908 -9.432 5.885 1.00 96.56 97 ALA A C 1
ATOM 732 O O . ALA A 1 97 ? -11.630 -9.850 6.785 1.00 96.56 97 ALA A O 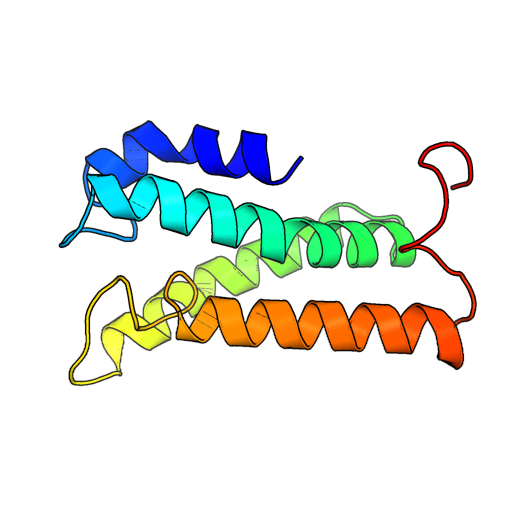1
ATOM 733 N N . PHE A 1 98 ? -10.314 -8.238 5.948 1.00 94.94 98 PHE A N 1
ATOM 734 C CA . PHE A 1 98 ? -10.457 -7.314 7.074 1.00 94.94 98 PHE A CA 1
ATOM 735 C C . PHE A 1 98 ? -11.890 -6.810 7.204 1.00 94.94 98 PHE A C 1
ATOM 737 O O . PHE A 1 98 ? -12.412 -6.777 8.313 1.00 94.94 98 PHE A O 1
ATOM 744 N N . PHE A 1 99 ? -12.546 -6.488 6.089 1.00 94.62 99 PHE A N 1
ATOM 745 C CA . PHE A 1 99 ? -13.949 -6.095 6.075 1.00 94.62 99 PHE A CA 1
ATOM 746 C C . PHE A 1 99 ? -14.846 -7.204 6.639 1.00 94.62 99 PHE A C 1
ATOM 748 O O . PHE A 1 99 ? -15.656 -6.955 7.530 1.00 94.62 99 PHE A O 1
ATOM 755 N N . PHE A 1 100 ? -14.678 -8.446 6.177 1.00 95.50 100 PHE A N 1
ATOM 756 C CA . PHE A 1 100 ? -15.445 -9.583 6.691 1.00 95.50 100 PHE A CA 1
ATOM 757 C C . PHE A 1 100 ? -15.120 -9.883 8.160 1.00 95.50 100 PHE A C 1
ATOM 759 O O . PHE A 1 100 ? -16.028 -10.102 8.963 1.00 95.50 100 PHE A O 1
ATOM 766 N N . TYR A 1 101 ? -13.843 -9.854 8.534 1.00 94.56 101 TYR A N 1
ATOM 767 C CA . TYR A 1 101 ? -13.411 -10.046 9.915 1.00 94.56 101 TYR A CA 1
ATOM 768 C C . TYR A 1 101 ? -14.037 -9.000 10.844 1.00 94.56 101 TYR A C 1
ATOM 770 O O . TYR A 1 101 ? -14.611 -9.341 11.879 1.00 94.56 101 TYR A O 1
ATOM 778 N N . ASP A 1 102 ? -13.996 -7.733 10.445 1.00 93.69 102 ASP A N 1
ATOM 779 C CA . ASP A 1 102 ? -14.542 -6.634 11.228 1.00 93.69 102 ASP A CA 1
ATOM 780 C C . ASP A 1 102 ? -16.074 -6.698 11.345 1.00 93.69 102 ASP A C 1
ATOM 782 O O . ASP A 1 102 ? -16.653 -6.515 12.418 1.00 93.69 102 ASP A O 1
ATOM 786 N N . ARG A 1 103 ? -16.750 -7.039 10.244 1.00 91.50 103 ARG A N 1
ATOM 787 C CA . ARG A 1 103 ? -18.211 -7.138 10.186 1.00 91.50 103 ARG A CA 1
ATOM 788 C C . ARG A 1 103 ? -18.754 -8.297 11.023 1.00 91.50 103 ARG A C 1
ATOM 790 O O . ARG A 1 103 ? -19.758 -8.131 11.715 1.00 91.50 103 ARG A O 1
ATOM 797 N N . TYR A 1 104 ? -18.134 -9.473 10.929 1.00 94.06 104 TYR A N 1
ATOM 798 C CA . TYR A 1 104 ? -18.726 -10.716 11.434 1.00 94.06 104 TYR A CA 1
ATOM 799 C C . TYR A 1 104 ? -18.088 -11.231 12.725 1.00 94.06 104 TYR A C 1
ATOM 801 O O . TYR A 1 104 ? -18.791 -11.846 13.530 1.00 94.06 104 TYR A O 1
ATOM 809 N N . ILE A 1 105 ? -16.794 -10.974 12.945 1.00 92.31 105 ILE A N 1
ATOM 810 C CA . ILE A 1 105 ? -16.063 -11.496 14.107 1.00 92.31 105 ILE A CA 1
ATOM 811 C C . ILE A 1 105 ? -15.999 -10.443 15.211 1.00 92.31 105 ILE A C 1
ATOM 813 O O . ILE A 1 105 ? -16.519 -10.684 16.299 1.00 92.31 105 ILE A O 1
ATOM 817 N N . THR A 1 106 ? -15.412 -9.270 14.948 1.00 90.81 106 THR A N 1
ATOM 818 C CA . THR A 1 106 ? -15.316 -8.207 15.970 1.00 90.81 106 THR A CA 1
ATOM 819 C C . THR A 1 106 ? -16.636 -7.466 16.143 1.00 90.81 106 THR A C 1
ATOM 821 O O . THR A 1 106 ? -16.935 -7.012 17.243 1.00 90.81 106 THR A O 1
ATOM 824 N N . LYS A 1 107 ? -17.439 -7.374 15.072 1.00 91.00 107 LYS A N 1
ATOM 825 C CA . LYS A 1 107 ? -18.721 -6.652 15.018 1.00 91.00 107 LYS A CA 1
ATOM 826 C C . LYS A 1 107 ? -18.589 -5.171 15.383 1.00 91.00 107 LYS A C 1
ATOM 828 O O . LYS A 1 107 ? -19.562 -4.541 15.792 1.00 91.00 107 LYS A O 1
ATOM 833 N N . GLU A 1 108 ? -17.394 -4.609 15.221 1.00 86.69 108 GLU A N 1
ATOM 834 C CA . GLU A 1 108 ? -17.123 -3.199 15.511 1.00 86.69 108 GLU A CA 1
ATOM 835 C C . GLU A 1 108 ? -17.533 -2.291 14.348 1.00 86.69 108 GLU A C 1
ATOM 837 O O . GLU A 1 108 ? -17.837 -1.119 14.577 1.00 86.69 108 GLU A O 1
ATOM 842 N N . ASN A 1 109 ? -17.629 -2.855 13.135 1.00 87.62 109 ASN A N 1
ATOM 843 C CA . ASN A 1 109 ? -18.084 -2.181 11.918 1.00 87.62 109 ASN A CA 1
ATOM 844 C C . ASN A 1 109 ? -17.265 -0.913 11.600 1.00 87.62 109 ASN A C 1
ATOM 846 O O . ASN A 1 109 ? -17.796 0.070 11.083 1.00 87.62 109 ASN A O 1
ATOM 850 N N . ILE A 1 110 ? -15.962 -0.947 11.899 1.00 87.75 110 ILE A N 1
ATOM 851 C CA . ILE A 1 110 ? -14.986 0.121 11.657 1.00 87.75 110 ILE A CA 1
ATOM 852 C C . ILE A 1 110 ? -15.024 0.574 10.193 1.00 87.75 110 ILE A C 1
ATOM 854 O O . ILE A 1 110 ? -14.964 1.766 9.919 1.00 87.75 110 ILE A O 1
ATOM 858 N N . PHE A 1 111 ? -15.167 -0.345 9.238 1.00 84.00 111 PHE A N 1
ATOM 859 C CA . PHE A 1 111 ? -15.176 0.018 7.814 1.00 84.00 111 PHE A CA 1
ATOM 860 C C . PHE A 1 111 ? -16.427 0.784 7.360 1.00 84.00 111 PHE A C 1
ATOM 862 O O . PHE A 1 111 ? -16.413 1.376 6.283 1.00 84.00 111 PHE A O 1
ATOM 869 N N . THR A 1 112 ? -17.507 0.754 8.140 1.00 83.75 112 THR A N 1
ATOM 870 C CA . THR A 1 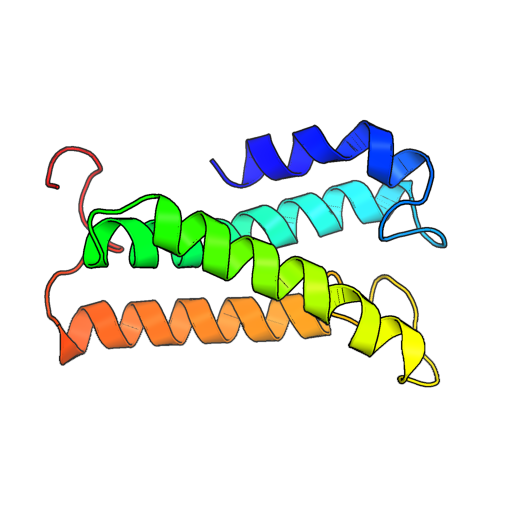112 ? -18.794 1.372 7.780 1.00 83.75 112 THR A CA 1
ATOM 871 C C . THR A 1 112 ? -19.195 2.524 8.694 1.00 83.75 112 THR A C 1
ATOM 873 O O . THR A 1 112 ? -20.188 3.186 8.412 1.00 83.75 112 THR A O 1
ATOM 876 N N . LYS A 1 113 ? -18.462 2.754 9.788 1.00 80.50 113 LYS A N 1
ATOM 877 C CA . LYS A 1 113 ? -18.704 3.875 10.697 1.00 80.50 113 LYS A CA 1
ATOM 878 C C . LYS A 1 113 ? -18.304 5.197 10.055 1.00 80.50 113 LYS A C 1
ATOM 880 O O . LYS A 1 113 ? -17.291 5.283 9.358 1.00 80.50 113 LYS A O 1
ATOM 885 N N . GLU A 1 114 ? -19.083 6.237 10.329 1.00 73.81 114 GLU A N 1
ATOM 886 C CA . GLU A 1 114 ? -18.692 7.591 9.956 1.00 73.81 114 GLU A CA 1
ATOM 887 C C . GLU A 1 114 ? -17.504 8.056 10.810 1.00 73.81 114 GLU A C 1
ATOM 889 O O . GLU A 1 114 ? -17.320 7.644 11.954 1.00 73.81 114 GLU A O 1
ATOM 894 N N . ILE A 1 115 ? -16.677 8.939 10.246 1.00 63.78 115 ILE A N 1
ATOM 895 C CA . ILE A 1 115 ? -15.393 9.372 10.829 1.00 63.78 115 ILE A CA 1
ATOM 896 C C . ILE A 1 115 ? -15.569 10.037 12.217 1.00 63.78 115 ILE A C 1
ATOM 898 O O . ILE A 1 115 ? -14.609 10.122 12.976 1.00 63.78 115 ILE A O 1
ATOM 902 N N . GLY A 1 116 ? -16.785 10.463 12.579 1.00 58.72 116 GLY A N 1
ATOM 903 C CA . GLY A 1 116 ? -17.116 11.045 13.885 1.00 58.72 116 GLY A CA 1
ATOM 904 C C . GLY A 1 116 ? -17.491 10.054 14.998 1.00 58.72 116 GLY A C 1
ATOM 905 O O . GLY A 1 116 ? -17.764 10.502 16.107 1.00 58.72 116 GLY A O 1
ATOM 906 N N . GLU A 1 117 ? -17.529 8.743 14.734 1.00 59.16 117 GLU A N 1
ATOM 907 C CA . GLU A 1 117 ? -18.025 7.724 15.684 1.00 59.16 117 GLU A CA 1
ATOM 908 C C . GLU A 1 117 ? -16.923 6.863 16.348 1.00 59.16 117 GLU A C 1
ATOM 910 O O . GLU A 1 117 ? -17.210 5.774 16.868 1.00 59.16 117 GLU A O 1
ATOM 915 N N . PHE A 1 118 ? -15.665 7.317 16.310 1.00 59.22 118 PHE A N 1
ATOM 916 C CA . PHE A 1 118 ? -14.492 6.618 16.860 1.00 59.22 118 PHE A CA 1
ATOM 917 C C . PHE A 1 118 ? -13.944 7.250 18.138 1.00 59.22 118 PHE A C 1
ATOM 919 O O . PHE A 1 118 ? -13.954 8.497 18.241 1.00 59.22 118 PHE A O 1
#

Solvent-accessible surface area (backbone atoms only — not comparable to full-atom values): 6461 Å² total; per-residue (Å²): 111,23,56,62,58,13,58,68,43,36,71,52,16,59,76,30,49,85,14,67,91,40,25,74,64,30,35,58,43,45,19,53,45,30,44,53,48,38,59,59,44,51,51,51,24,69,75,66,74,33,70,65,60,36,52,50,54,54,51,52,50,62,73,52,37,56,53,43,67,75,73,56,84,78,87,47,54,66,48,42,28,58,76,6,50,56,24,47,55,52,36,50,52,49,51,52,50,48,51,52,43,31,53,72,70,71,58,71,37,69,92,75,54,60,92,87,77,120

Secondary structure (DSSP, 8-state):
-HHHHHHHTHHHHHTTSS-SS-HHHHHHHHHHHHHHHHHHHHHHHHHHT-HHHHHHHHHHHHHHHHHHHHH--SS-TTTSSTTSHHHHHHHHHHHHHHHHIIIIII---TTTS-TT--

Sequence (118 aa):
TGFIWGLWHFPLILIGHNYPQHPITGVGMMTIWCILLSPVITYIVIKSKSVITAAIYHGTLNAIAGIGVLYLVGGNDLTNGVTGIAGFITLLLINIAFFFYDRYITKENIFTKEIGEF